Protein AF-A0A955XFI7-F1 (afdb_monomer_lite)

Foldseek 3Di:
DVVCVPPPVVCVVPPDDPLLVLLLVLLLLLLLLLVLLCLLVDCPCVVPDPVVSLVSNLVNLVSVVCNQVSVVVSCVVPVDLVSNLSSNVNNVVVVVVVVVVVVVVVVVVVVDDPVVVVVVVVVCCVPPVVPSVVSNVVSSVQSNDSPHGSVVPPRNVSSVVVCVVVVNDDD

Sequence (171 aa):
LDFYERKWLPRIERAAPAVVCLAGTAALEHLTAALGESALTEDFLDDAHPTFRALLRWHAAEEIEHKSVAYDVFQRVSGSYGIRVLGMALGLAGLMFFWTVASRDLLKQEGLSRAEVRTHARAIRQRRQDHTRKVLVRAVTQYLRPSFHPDDNDNYHLAETYLRQVGRLTA

Radius of gyration: 17.58 Å; chains: 1; bounding box: 41×40×48 Å

Structure (mmCIF, N/CA/C/O backbone):
data_AF-A0A955XFI7-F1
#
_entry.id   AF-A0A955XFI7-F1
#
loop_
_atom_site.group_PDB
_atom_site.id
_atom_site.type_symbol
_atom_site.label_atom_id
_atom_site.label_alt_id
_atom_site.label_comp_id
_atom_site.label_asym_id
_atom_site.label_entity_id
_atom_site.label_seq_id
_atom_site.pdbx_PDB_ins_code
_atom_site.Cartn_x
_atom_site.Cartn_y
_atom_site.Cartn_z
_atom_site.occupancy
_atom_site.B_iso_or_equiv
_atom_site.auth_seq_id
_atom_site.auth_comp_id
_atom_site.auth_asym_id
_atom_site.auth_atom_id
_atom_site.pdbx_PDB_model_num
ATOM 1 N N . LEU A 1 1 ? -7.729 20.872 3.627 1.00 49.56 1 LEU A N 1
ATOM 2 C CA . LEU A 1 1 ? -7.653 20.562 2.182 1.00 49.56 1 LEU A CA 1
ATOM 3 C C . LEU A 1 1 ? -6.825 21.615 1.442 1.00 49.56 1 LEU A C 1
ATOM 5 O O . LEU A 1 1 ? -5.752 21.267 0.970 1.00 49.56 1 LEU A O 1
ATOM 9 N N . ASP A 1 2 ? -7.176 22.899 1.547 1.00 48.66 2 ASP A N 1
ATOM 10 C CA . ASP A 1 2 ? -6.448 24.053 0.969 1.00 48.66 2 ASP A CA 1
ATOM 11 C C . ASP A 1 2 ? -4.916 24.107 1.178 1.00 48.66 2 ASP A C 1
ATOM 13 O O . ASP A 1 2 ? -4.158 24.535 0.308 1.00 48.66 2 ASP A O 1
ATOM 17 N N . PHE A 1 3 ? -4.422 23.674 2.343 1.00 51.66 3 PHE A N 1
ATOM 18 C CA . PHE A 1 3 ? -2.984 23.655 2.644 1.00 51.66 3 PHE A CA 1
ATOM 19 C C . PHE A 1 3 ? -2.220 22.533 1.912 1.00 51.66 3 PHE A C 1
ATOM 21 O O . PHE A 1 3 ? -1.042 22.703 1.591 1.00 51.66 3 PHE A O 1
ATOM 28 N N . TYR A 1 4 ? -2.874 21.399 1.641 1.00 48.94 4 TYR A N 1
ATOM 29 C CA . TYR A 1 4 ? -2.263 20.242 0.977 1.00 48.94 4 TYR A CA 1
ATOM 30 C C . TYR A 1 4 ? -2.203 20.435 -0.539 1.00 48.94 4 TYR A C 1
ATOM 32 O O . TYR A 1 4 ? -1.126 20.302 -1.126 1.00 48.94 4 TYR A O 1
ATOM 40 N N . GLU A 1 5 ? -3.316 20.848 -1.149 1.00 50.19 5 GLU A N 1
ATOM 41 C CA . GLU A 1 5 ? -3.410 21.096 -2.595 1.00 50.19 5 GLU A CA 1
ATOM 42 C C . GLU A 1 5 ? -2.485 22.227 -3.051 1.00 50.19 5 GLU A C 1
ATOM 44 O O . GLU A 1 5 ? -1.771 22.094 -4.040 1.00 50.19 5 GLU A O 1
ATOM 49 N N . ARG A 1 6 ? -2.410 23.331 -2.296 1.00 54.09 6 ARG A N 1
ATOM 50 C CA . ARG A 1 6 ? -1.688 24.531 -2.748 1.00 54.09 6 ARG A CA 1
ATOM 51 C C . ARG A 1 6 ? -0.175 24.496 -2.510 1.00 54.09 6 ARG A C 1
ATOM 53 O O . ARG A 1 6 ? 0.555 25.305 -3.082 1.00 54.09 6 ARG A O 1
ATOM 60 N N . LYS A 1 7 ? 0.323 23.609 -1.637 1.00 55.03 7 LYS A N 1
ATOM 61 C CA . LYS A 1 7 ? 1.738 23.612 -1.207 1.00 55.03 7 LYS A CA 1
ATOM 62 C C . LYS A 1 7 ? 2.504 22.324 -1.503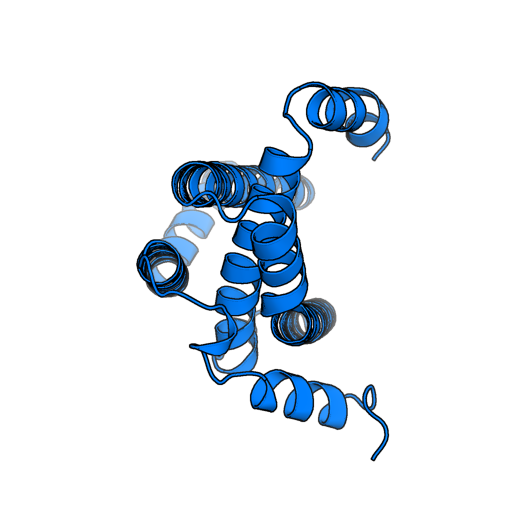 1.00 55.03 7 LYS A C 1
ATOM 64 O O . LYS A 1 7 ? 3.702 22.433 -1.779 1.00 55.03 7 LYS A O 1
ATOM 69 N N . TRP A 1 8 ? 1.856 21.160 -1.438 1.00 52.81 8 TRP A N 1
ATOM 70 C CA . TRP A 1 8 ? 2.529 19.856 -1.485 1.00 52.81 8 TRP A CA 1
ATOM 71 C C . TRP A 1 8 ? 2.376 19.147 -2.833 1.00 52.81 8 TRP A C 1
ATOM 73 O O . TRP A 1 8 ? 3.392 18.756 -3.403 1.00 52.81 8 TRP A O 1
ATOM 83 N N . LEU A 1 9 ? 1.161 19.066 -3.386 1.00 51.81 9 LEU A N 1
ATOM 84 C CA . LEU A 1 9 ? 0.886 18.409 -4.678 1.00 51.81 9 LEU A CA 1
ATOM 85 C C . LEU A 1 9 ? 1.777 18.923 -5.835 1.00 51.81 9 LEU A C 1
ATOM 87 O O . LEU A 1 9 ? 2.517 18.119 -6.403 1.00 51.81 9 LEU A O 1
ATOM 91 N N . PRO A 1 10 ? 1.889 20.246 -6.089 1.00 55.84 10 PRO A N 1
ATOM 92 C CA . PRO A 1 10 ? 2.724 20.768 -7.178 1.00 55.84 10 PRO A CA 1
ATOM 93 C C . PRO A 1 10 ? 4.232 20.572 -6.968 1.00 55.84 10 PRO A C 1
ATOM 95 O O . PRO A 1 10 ? 5.017 20.729 -7.902 1.00 55.84 10 PRO A O 1
ATOM 98 N N . ARG A 1 11 ? 4.667 20.310 -5.726 1.00 58.62 11 ARG A N 1
ATOM 99 C CA . ARG A 1 11 ? 6.076 20.055 -5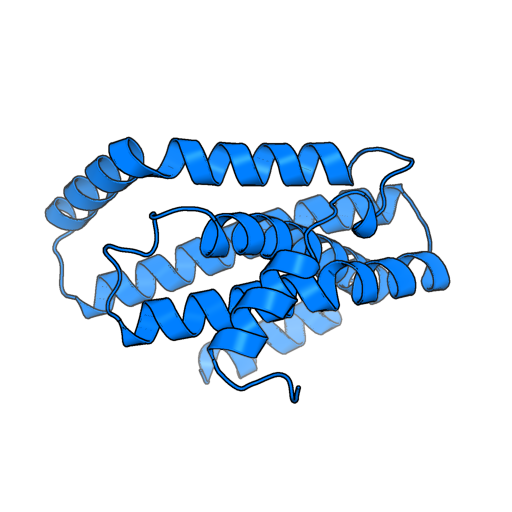.395 1.00 58.62 11 ARG A CA 1
ATOM 100 C C . ARG A 1 11 ? 6.432 18.588 -5.573 1.00 58.62 11 ARG A C 1
ATOM 102 O O . ARG A 1 11 ? 7.527 18.309 -6.036 1.00 58.62 11 ARG A O 1
ATOM 109 N N . ILE A 1 12 ? 5.522 17.678 -5.238 1.00 53.94 12 ILE A N 1
ATOM 110 C CA . ILE A 1 12 ? 5.715 16.236 -5.419 1.00 53.94 12 ILE A CA 1
ATOM 111 C C . ILE A 1 12 ? 5.686 15.890 -6.914 1.00 53.94 12 ILE A C 1
ATOM 113 O O . ILE A 1 12 ? 6.609 15.239 -7.395 1.00 53.94 12 ILE A O 1
ATOM 117 N N . GLU A 1 13 ? 4.718 16.428 -7.666 1.00 52.19 13 GLU A N 1
ATOM 118 C CA . GLU A 1 13 ? 4.596 16.217 -9.120 1.00 52.19 13 GLU A CA 1
ATOM 119 C C . GLU A 1 13 ? 5.788 16.759 -9.925 1.00 52.19 13 GLU A C 1
ATOM 121 O O . GLU A 1 13 ? 6.085 16.256 -11.004 1.00 52.19 13 GLU A O 1
ATOM 126 N N . ARG A 1 14 ? 6.498 17.772 -9.407 1.00 61.06 14 ARG A N 1
ATOM 127 C CA . ARG A 1 14 ? 7.679 18.364 -10.065 1.00 61.06 14 ARG A CA 1
ATOM 128 C C . ARG A 1 14 ? 9.023 17.832 -9.571 1.00 61.06 14 ARG A C 1
ATOM 130 O O . ARG A 1 14 ? 10.038 18.173 -10.171 1.00 61.06 14 ARG A O 1
ATOM 137 N N . ALA A 1 15 ? 9.070 17.068 -8.479 1.00 66.62 15 ALA A N 1
ATOM 138 C CA . ALA A 1 15 ? 10.338 16.706 -7.835 1.00 66.62 15 ALA A CA 1
ATOM 139 C C . ALA A 1 15 ? 10.897 15.346 -8.269 1.00 66.62 15 ALA A C 1
ATOM 141 O O . ALA A 1 15 ? 12.112 15.157 -8.218 1.00 66.62 15 ALA A O 1
ATOM 142 N N . ALA A 1 16 ? 10.044 14.407 -8.683 1.00 74.88 16 ALA A N 1
ATOM 143 C CA . ALA A 1 16 ? 10.460 13.065 -9.074 1.00 74.88 16 ALA A CA 1
ATOM 144 C C . ALA A 1 16 ? 10.103 12.778 -10.543 1.00 74.88 16 ALA A C 1
ATOM 146 O O . ALA A 1 16 ? 9.043 13.198 -11.010 1.00 74.88 16 ALA A O 1
ATOM 147 N N . PRO A 1 17 ? 10.953 12.051 -11.290 1.00 89.62 17 PRO A N 1
ATOM 148 C CA . PRO A 1 17 ? 10.611 11.590 -12.631 1.00 89.62 17 PRO A CA 1
ATOM 149 C C . PRO A 1 17 ? 9.309 10.778 -12.631 1.00 89.62 17 PRO A C 1
ATOM 151 O O . PRO A 1 17 ? 9.096 9.965 -11.732 1.00 89.62 17 PRO A O 1
ATOM 154 N N . ALA A 1 18 ? 8.482 10.922 -13.671 1.00 91.81 18 ALA A N 1
ATOM 155 C CA . ALA A 1 18 ? 7.192 10.228 -13.779 1.00 91.81 18 ALA A CA 1
ATOM 156 C C . ALA A 1 18 ? 7.305 8.703 -13.587 1.00 91.81 18 ALA A C 1
ATOM 158 O O . ALA A 1 18 ? 6.452 8.090 -12.953 1.00 91.81 18 ALA A O 1
ATOM 159 N N . VA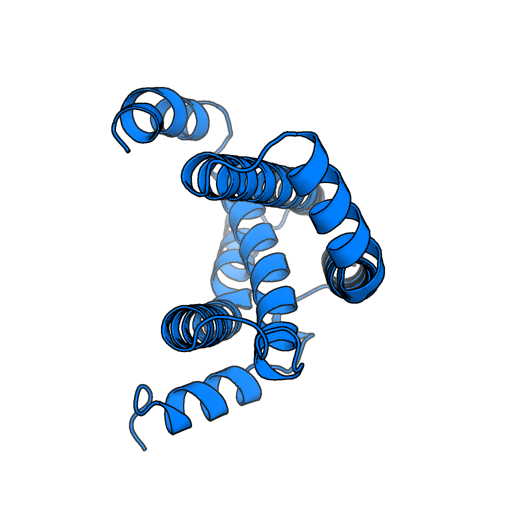L A 1 19 ? 8.401 8.099 -14.059 1.00 94.81 19 VAL A N 1
ATOM 160 C CA . VAL A 1 19 ? 8.688 6.668 -13.871 1.00 94.81 19 VAL A CA 1
ATOM 161 C C . VAL A 1 19 ? 8.887 6.280 -12.399 1.00 94.81 19 VAL A C 1
ATOM 163 O O . VAL A 1 19 ? 8.495 5.190 -11.993 1.00 94.81 19 VAL A O 1
ATOM 166 N N . VAL A 1 20 ? 9.458 7.169 -11.582 1.00 95.12 20 VAL A N 1
ATOM 167 C CA . VAL A 1 20 ? 9.634 6.952 -10.138 1.00 95.12 20 VAL A CA 1
ATOM 168 C C . VAL A 1 20 ? 8.295 7.091 -9.422 1.00 95.12 20 VAL A C 1
ATOM 170 O O . VAL A 1 20 ? 7.995 6.278 -8.552 1.00 95.12 20 VAL A O 1
ATOM 173 N N . CYS A 1 21 ? 7.467 8.064 -9.817 1.00 94.19 21 CYS A N 1
ATOM 174 C CA . CYS A 1 21 ? 6.101 8.192 -9.306 1.00 94.19 21 CYS A CA 1
ATOM 175 C C . CYS A 1 21 ? 5.282 6.935 -9.613 1.00 94.19 21 CYS A C 1
ATOM 177 O O . CYS A 1 21 ? 4.690 6.369 -8.704 1.00 94.19 21 CYS A O 1
ATOM 179 N N . LEU A 1 22 ? 5.332 6.448 -10.855 1.00 96.19 22 LEU A N 1
ATOM 180 C CA . LEU A 1 22 ? 4.653 5.224 -11.276 1.00 96.19 22 LEU A CA 1
ATOM 181 C C . LEU A 1 22 ? 5.127 3.996 -10.481 1.00 96.19 22 LEU A C 1
ATOM 183 O O . LEU A 1 22 ? 4.306 3.206 -10.025 1.00 96.19 22 LEU A O 1
ATOM 187 N N . ALA A 1 23 ? 6.438 3.856 -10.257 1.00 97.50 23 ALA A N 1
ATOM 188 C CA . ALA A 1 23 ? 6.980 2.789 -9.415 1.00 97.50 23 ALA A CA 1
ATOM 189 C C . ALA A 1 23 ? 6.517 2.899 -7.952 1.00 97.50 23 ALA A C 1
ATOM 191 O O . ALA A 1 23 ? 6.282 1.882 -7.300 1.00 97.50 23 ALA A O 1
ATOM 192 N N . GLY A 1 24 ? 6.393 4.126 -7.437 1.00 96.62 24 GLY A N 1
ATOM 193 C CA . GLY A 1 24 ? 5.828 4.408 -6.120 1.00 96.62 24 GLY A CA 1
ATOM 194 C C . GLY A 1 24 ? 4.349 4.038 -6.030 1.00 96.62 24 GLY A C 1
ATOM 195 O O . GLY A 1 24 ? 3.953 3.407 -5.057 1.00 96.62 24 GLY A O 1
ATOM 196 N N . THR A 1 25 ? 3.554 4.357 -7.055 1.00 96.00 25 THR A N 1
ATOM 197 C CA . THR A 1 25 ? 2.145 3.948 -7.160 1.00 96.00 25 THR A CA 1
ATOM 198 C C . THR A 1 25 ? 2.017 2.429 -7.181 1.00 96.00 25 THR A C 1
ATOM 200 O O . THR A 1 25 ? 1.308 1.885 -6.348 1.00 96.00 25 THR A O 1
ATOM 203 N N . ALA A 1 26 ? 2.770 1.730 -8.037 1.00 97.69 26 ALA A N 1
ATOM 204 C CA . ALA A 1 26 ? 2.756 0.265 -8.086 1.00 97.69 26 ALA A CA 1
ATOM 205 C C . ALA A 1 26 ? 3.131 -0.380 -6.739 1.00 97.69 26 ALA A C 1
ATOM 207 O O . ALA A 1 26 ? 2.559 -1.393 -6.341 1.00 97.69 26 ALA A O 1
ATOM 208 N N . ALA A 1 27 ? 4.076 0.219 -6.010 1.00 97.88 27 ALA A N 1
ATOM 209 C CA . ALA A 1 27 ? 4.420 -0.239 -4.672 1.00 97.88 27 ALA A CA 1
ATOM 210 C C . ALA A 1 27 ? 3.324 0.045 -3.637 1.00 97.88 27 ALA A C 1
ATOM 212 O O . ALA A 1 27 ? 3.099 -0.791 -2.765 1.00 97.88 27 ALA A O 1
ATOM 213 N N . LEU A 1 28 ? 2.675 1.211 -3.704 1.00 96.62 28 LEU A N 1
ATOM 214 C CA . LEU A 1 28 ? 1.570 1.563 -2.814 1.00 96.62 28 LEU A CA 1
ATOM 215 C C . LEU A 1 28 ? 0.401 0.602 -3.003 1.00 96.62 28 LEU A C 1
ATOM 217 O O . LEU A 1 28 ? 0.017 0.005 -2.009 1.00 96.62 28 LEU A O 1
ATOM 221 N N . GLU A 1 29 ? -0.041 0.380 -4.243 1.00 96.50 29 GLU A N 1
ATOM 222 C CA . GLU A 1 29 ? -1.096 -0.581 -4.615 1.00 96.50 29 GLU A CA 1
ATOM 223 C C . GLU A 1 29 ? -0.800 -1.984 -4.062 1.00 96.50 29 GLU A C 1
ATOM 225 O O . GLU A 1 29 ? -1.655 -2.638 -3.477 1.00 96.50 29 GLU A O 1
ATOM 230 N N . HIS A 1 30 ? 0.453 -2.452 -4.148 1.00 97.69 30 HIS A N 1
ATOM 231 C CA . HIS A 1 30 ? 0.827 -3.746 -3.565 1.00 97.69 30 HIS A CA 1
ATOM 232 C C . HIS A 1 30 ? 0.739 -3.763 -2.029 1.00 97.69 30 HIS A C 1
ATOM 234 O O . HIS A 1 30 ? 0.286 -4.742 -1.430 1.00 97.69 30 HIS A O 1
ATOM 240 N N . LEU A 1 31 ? 1.189 -2.694 -1.364 1.00 97.31 31 LEU A N 1
ATOM 241 C CA . LEU A 1 31 ? 1.124 -2.583 0.096 1.00 97.31 31 LEU A CA 1
ATOM 242 C C . LEU A 1 31 ? -0.327 -2.479 0.587 1.00 97.31 31 LEU A C 1
ATOM 244 O O . LEU A 1 31 ? -0.678 -3.118 1.580 1.00 97.31 31 LEU A O 1
ATOM 248 N N . THR A 1 32 ? -1.157 -1.684 -0.086 1.00 95.56 32 THR A N 1
ATOM 249 C CA . THR A 1 32 ? -2.571 -1.481 0.247 1.00 95.56 32 THR A CA 1
ATOM 250 C C . THR A 1 32 ? -3.401 -2.710 -0.083 1.00 95.56 32 THR A C 1
ATOM 252 O O . THR A 1 32 ? -4.200 -3.097 0.762 1.00 95.56 32 THR A O 1
ATOM 255 N N . ALA A 1 33 ? -3.143 -3.415 -1.188 1.00 96.88 33 ALA A N 1
ATOM 256 C CA . ALA A 1 33 ? -3.780 -4.698 -1.488 1.00 96.88 33 ALA A CA 1
ATOM 257 C C . ALA A 1 33 ? -3.456 -5.767 -0.431 1.00 96.88 33 ALA A C 1
ATOM 259 O O . ALA A 1 33 ? -4.346 -6.490 0.013 1.00 96.88 33 ALA A O 1
ATOM 260 N N . ALA A 1 34 ? -2.206 -5.842 0.047 1.00 96.25 34 ALA A N 1
ATOM 261 C CA . ALA A 1 34 ? -1.834 -6.767 1.123 1.00 96.25 34 ALA A CA 1
ATOM 262 C C . ALA A 1 34 ? -2.529 -6.432 2.458 1.00 96.25 34 ALA A C 1
ATOM 264 O O . ALA A 1 34 ? -2.928 -7.327 3.207 1.00 96.25 34 ALA A O 1
ATOM 265 N N . LEU A 1 35 ? -2.693 -5.141 2.768 1.00 94.50 35 LEU A N 1
ATOM 266 C CA . LEU A 1 35 ? -3.505 -4.700 3.906 1.00 94.50 35 LEU A CA 1
ATOM 267 C C . LEU A 1 35 ? -4.997 -4.976 3.680 1.00 94.50 35 LEU A C 1
ATOM 269 O O . LEU A 1 35 ? -5.696 -5.321 4.633 1.00 94.50 35 LEU A O 1
ATOM 273 N N . GLY A 1 36 ? -5.465 -4.845 2.441 1.00 94.56 36 GLY A N 1
ATOM 274 C CA . GLY A 1 36 ? -6.838 -5.084 2.025 1.00 94.56 36 GLY A CA 1
ATOM 275 C C . GLY A 1 36 ? -7.245 -6.544 2.180 1.00 94.56 36 GLY A C 1
ATOM 276 O O . GLY A 1 36 ? -8.292 -6.821 2.756 1.00 94.56 36 GLY A O 1
ATOM 277 N N . GLU A 1 37 ? -6.375 -7.479 1.791 1.00 95.12 37 GLU A N 1
ATOM 278 C CA . GLU A 1 37 ? -6.575 -8.915 2.027 1.00 95.12 37 GLU A CA 1
ATOM 279 C C . GLU A 1 37 ? -6.821 -9.166 3.514 1.00 95.12 37 GLU A C 1
ATOM 281 O O . GLU A 1 37 ? -7.855 -9.708 3.897 1.00 95.12 37 GLU A O 1
ATOM 286 N N . SER A 1 38 ? -5.938 -8.640 4.367 1.00 92.19 38 SER A N 1
ATOM 287 C CA . SER A 1 38 ? -6.115 -8.752 5.810 1.00 92.19 38 SER A CA 1
ATOM 288 C C . SER A 1 38 ? -7.401 -8.079 6.302 1.00 92.19 38 SER A C 1
ATOM 290 O O . SER A 1 38 ? -7.984 -8.558 7.266 1.00 92.19 38 SER A O 1
ATOM 292 N N . ALA A 1 39 ? -7.833 -6.962 5.711 1.00 92.44 39 ALA A N 1
ATOM 293 C CA . ALA A 1 39 ? -9.052 -6.251 6.106 1.00 92.44 39 ALA A CA 1
ATOM 294 C C . ALA A 1 39 ? -10.340 -7.027 5.776 1.00 92.44 39 ALA A C 1
ATOM 296 O O . ALA A 1 39 ? -11.374 -6.804 6.417 1.00 92.44 39 ALA A O 1
ATOM 297 N N . LEU A 1 40 ? -10.278 -7.915 4.779 1.00 93.31 40 LEU A N 1
ATOM 298 C CA . LEU A 1 40 ? -11.381 -8.780 4.369 1.00 93.31 40 LEU A CA 1
ATOM 299 C C . LEU A 1 40 ? -11.380 -10.131 5.096 1.00 93.31 40 LEU A C 1
ATOM 301 O O . LEU A 1 40 ? -12.455 -10.698 5.277 1.00 93.31 40 LEU A O 1
ATOM 305 N N . THR A 1 41 ? -10.218 -10.638 5.520 1.00 90.19 41 THR A N 1
ATOM 306 C CA . THR A 1 41 ? -10.103 -11.968 6.150 1.00 90.19 41 THR A CA 1
ATOM 307 C C . THR A 1 41 ? -10.012 -11.949 7.671 1.00 90.19 41 THR A C 1
ATOM 309 O O . THR A 1 41 ? -10.279 -12.972 8.292 1.00 90.19 41 THR A O 1
ATOM 312 N N . GLU A 1 42 ? -9.615 -10.830 8.280 1.00 83.56 42 GLU A N 1
ATOM 313 C CA . GLU A 1 42 ? -9.357 -10.743 9.721 1.00 83.56 42 GLU A CA 1
ATOM 314 C C . GLU A 1 42 ? -10.352 -9.820 10.440 1.00 83.56 42 GLU A C 1
ATOM 316 O O . GLU A 1 42 ? -10.798 -8.791 9.921 1.00 83.56 42 GLU A O 1
ATOM 321 N N . ASP A 1 43 ? -10.582 -10.104 11.720 1.00 79.25 43 ASP A N 1
ATOM 322 C CA . ASP A 1 43 ? -11.562 -9.397 12.555 1.00 79.25 43 ASP A CA 1
ATOM 323 C C . ASP A 1 43 ? -11.046 -8.053 13.106 1.00 79.25 43 ASP A C 1
ATOM 325 O O . ASP A 1 43 ? -11.664 -7.415 13.961 1.00 79.25 43 ASP A O 1
ATOM 329 N N . PHE A 1 44 ? -9.890 -7.553 12.649 1.00 77.44 44 PHE A N 1
ATOM 330 C CA . PHE A 1 44 ? -9.333 -6.325 13.229 1.00 77.44 44 PHE A CA 1
ATOM 331 C C . PHE A 1 44 ? -10.201 -5.093 12.941 1.00 77.44 44 PHE A C 1
ATOM 333 O O . PHE A 1 44 ? -10.149 -4.120 13.694 1.00 77.44 44 PHE A O 1
ATOM 340 N N . LEU A 1 45 ? -11.033 -5.104 11.901 1.00 83.56 45 LEU A N 1
ATOM 341 C CA . LEU A 1 45 ? -11.988 -4.020 11.672 1.00 83.56 45 LEU A CA 1
ATOM 342 C C . LEU A 1 45 ? -13.248 -4.123 12.545 1.00 83.56 45 LEU A C 1
ATOM 344 O O . LEU A 1 45 ? -14.077 -3.213 12.503 1.00 83.56 45 LEU A O 1
ATOM 348 N N . ASP A 1 46 ? -13.390 -5.158 13.377 1.00 82.62 46 ASP A N 1
ATOM 349 C CA . ASP A 1 46 ? -14.636 -5.395 14.107 1.00 82.62 46 ASP A CA 1
ATOM 350 C C . ASP A 1 46 ? -14.883 -4.487 15.310 1.00 82.62 46 ASP A C 1
ATOM 352 O O . ASP A 1 46 ? -16.029 -4.308 15.723 1.00 82.62 46 ASP A O 1
ATOM 356 N N . ASP A 1 47 ? -13.841 -3.811 15.784 1.00 83.69 47 ASP A N 1
ATOM 357 C CA . ASP A 1 47 ? -13.968 -2.744 16.781 1.00 83.69 47 ASP A CA 1
ATOM 358 C C . ASP A 1 47 ? -14.234 -1.371 16.128 1.00 83.69 47 ASP A C 1
ATOM 360 O O . ASP A 1 47 ? -14.497 -0.390 16.823 1.00 83.69 47 ASP A O 1
ATOM 364 N N . ALA A 1 48 ? -14.148 -1.259 14.795 1.00 85.81 48 ALA A N 1
ATOM 365 C CA . ALA A 1 48 ? -14.367 0.007 14.102 1.00 85.81 48 ALA A CA 1
ATOM 366 C C . ALA A 1 48 ? -15.862 0.329 13.974 1.00 85.81 48 ALA A C 1
ATOM 368 O O . ALA A 1 48 ? -16.692 -0.569 13.792 1.00 85.81 48 ALA A O 1
ATOM 369 N N . HIS A 1 49 ? -16.199 1.624 13.984 1.00 89.75 49 HIS A N 1
ATOM 370 C CA . HIS A 1 49 ? -17.562 2.095 13.730 1.00 89.75 49 HIS A CA 1
ATOM 371 C C . HIS A 1 49 ? -18.112 1.495 12.416 1.00 89.75 49 HIS A C 1
ATOM 373 O O . HIS A 1 49 ? -17.381 1.502 11.419 1.00 89.75 49 HIS A O 1
ATOM 379 N N . PRO A 1 50 ? -19.373 1.016 12.360 1.00 91.69 50 PRO A N 1
ATOM 380 C CA . PRO A 1 50 ? -19.898 0.268 11.211 1.00 91.69 50 PRO A CA 1
ATOM 381 C C . PRO A 1 50 ? -19.711 0.966 9.857 1.00 91.69 50 PRO A C 1
ATOM 383 O O . PRO A 1 50 ? -19.270 0.342 8.897 1.00 91.69 50 PRO A O 1
ATOM 386 N N . THR A 1 51 ? -19.958 2.278 9.790 1.00 91.75 51 THR A N 1
ATOM 387 C CA . THR A 1 51 ? -19.748 3.077 8.569 1.00 91.75 51 THR A CA 1
ATOM 388 C C . THR A 1 51 ? -18.292 3.071 8.105 1.00 91.75 51 THR A C 1
ATOM 390 O O . THR A 1 51 ? -18.017 2.909 6.921 1.00 91.75 51 THR A O 1
ATOM 393 N N . PHE A 1 52 ? -17.346 3.225 9.035 1.00 89.75 52 PHE A N 1
ATOM 394 C CA . PHE A 1 52 ? -15.922 3.261 8.711 1.00 89.75 52 PHE A CA 1
ATOM 395 C C . PHE A 1 52 ? -15.406 1.873 8.325 1.00 89.75 52 PHE A C 1
ATOM 397 O O . PHE A 1 52 ? -14.635 1.735 7.383 1.00 89.75 52 PHE A O 1
ATOM 404 N N . ARG A 1 53 ? -15.901 0.830 9.000 1.00 92.50 53 ARG A N 1
ATOM 405 C CA . ARG A 1 53 ? -15.643 -0.567 8.642 1.00 92.50 53 ARG A CA 1
ATOM 406 C C . ARG A 1 53 ? -16.101 -0.881 7.220 1.00 92.50 53 ARG A C 1
ATOM 408 O O . ARG A 1 53 ? -15.341 -1.479 6.468 1.00 92.50 53 ARG A O 1
ATOM 415 N N . ALA A 1 54 ? -17.316 -0.473 6.853 1.00 92.12 54 ALA A N 1
ATOM 416 C CA . ALA A 1 54 ? -17.845 -0.679 5.508 1.00 92.12 54 ALA A CA 1
ATOM 417 C C . ALA A 1 54 ? -17.007 0.055 4.451 1.00 92.12 54 ALA A C 1
ATOM 419 O O . ALA A 1 54 ? -16.640 -0.548 3.448 1.00 92.12 54 ALA A O 1
ATOM 420 N N . LEU A 1 55 ? -16.638 1.316 4.710 1.00 92.88 55 LEU A N 1
ATOM 421 C CA . LEU A 1 55 ? -15.764 2.092 3.825 1.00 92.88 55 LEU A CA 1
ATOM 422 C C . LEU A 1 55 ? -14.407 1.405 3.619 1.00 92.88 55 LEU A C 1
ATOM 424 O O . LEU A 1 55 ? -13.964 1.259 2.485 1.00 92.88 55 LEU A O 1
ATOM 428 N N . LEU A 1 56 ? -13.761 0.967 4.704 1.00 93.06 56 LEU A N 1
ATOM 429 C CA . LEU A 1 56 ? -12.452 0.318 4.632 1.00 93.06 56 LEU A CA 1
ATOM 430 C C . LEU A 1 56 ? -12.499 -1.035 3.923 1.00 93.06 56 LEU A C 1
ATOM 432 O O . LEU A 1 56 ? -11.577 -1.338 3.177 1.00 93.06 56 LEU A O 1
ATOM 436 N N . ARG A 1 57 ? -13.549 -1.840 4.132 1.00 94.44 57 ARG A N 1
ATOM 437 C CA . ARG A 1 57 ? -13.703 -3.124 3.431 1.00 94.44 57 ARG A CA 1
ATOM 438 C C . ARG A 1 57 ? -13.987 -2.934 1.939 1.00 94.44 57 ARG A C 1
ATOM 440 O O . ARG A 1 57 ? -13.428 -3.662 1.130 1.00 94.44 57 ARG A O 1
ATOM 447 N N . TRP A 1 58 ? -14.789 -1.934 1.567 1.00 94.62 58 TRP A N 1
ATOM 448 C CA . TRP A 1 58 ? -14.985 -1.575 0.159 1.00 94.62 58 TRP A CA 1
ATOM 449 C C . TRP A 1 58 ? -13.686 -1.122 -0.501 1.00 94.62 58 TRP A C 1
ATOM 451 O O . TRP A 1 58 ? -13.308 -1.680 -1.524 1.00 94.62 58 TRP A O 1
ATOM 461 N N . HIS A 1 59 ? -12.961 -0.199 0.128 1.00 94.12 59 HIS A N 1
ATOM 462 C CA . HIS A 1 59 ? -11.681 0.264 -0.393 1.00 94.12 59 HIS A CA 1
ATOM 463 C C . HIS A 1 59 ? -10.656 -0.879 -0.490 1.00 94.12 59 HIS A C 1
ATOM 465 O O . HIS A 1 59 ? -9.986 -1.026 -1.501 1.00 94.12 59 HIS A O 1
ATOM 471 N N . ALA A 1 60 ? -10.591 -1.756 0.517 1.00 94.81 60 ALA A N 1
ATOM 472 C CA . ALA A 1 60 ? -9.746 -2.948 0.490 1.00 94.81 60 ALA A CA 1
ATOM 473 C C . ALA A 1 60 ? -10.023 -3.861 -0.715 1.00 94.81 60 ALA A C 1
ATOM 475 O O . ALA A 1 60 ? -9.083 -4.420 -1.276 1.00 94.81 60 ALA A O 1
ATOM 476 N N . ALA A 1 61 ? -11.291 -4.017 -1.103 1.00 95.81 61 ALA A N 1
ATOM 477 C CA . ALA A 1 61 ? -11.653 -4.794 -2.280 1.00 95.81 61 ALA A CA 1
ATOM 478 C C . ALA A 1 61 ? -11.172 -4.123 -3.580 1.00 95.81 61 ALA A C 1
ATOM 480 O O . ALA A 1 61 ? -10.580 -4.809 -4.408 1.00 95.81 61 ALA A O 1
ATOM 481 N N . GLU A 1 62 ? -11.338 -2.803 -3.727 1.00 94.06 62 GLU A N 1
ATOM 482 C CA . GLU A 1 62 ? -10.860 -2.062 -4.911 1.00 94.06 62 GLU A CA 1
ATOM 483 C C . GLU A 1 62 ? -9.337 -2.164 -5.089 1.00 94.06 62 GLU A C 1
ATOM 485 O O . GLU A 1 62 ? -8.847 -2.401 -6.192 1.00 94.06 62 GLU A O 1
ATOM 490 N N . GLU A 1 63 ? -8.575 -2.041 -3.999 1.00 94.31 63 GLU A N 1
ATOM 491 C CA . GLU A 1 63 ? -7.109 -2.150 -4.035 1.00 94.31 63 GLU A CA 1
ATOM 492 C C . GLU A 1 63 ? -6.657 -3.562 -4.461 1.00 94.31 63 GLU A C 1
ATOM 494 O O . GLU A 1 63 ? -5.664 -3.723 -5.168 1.00 94.31 63 GLU A O 1
ATOM 499 N N . ILE A 1 64 ? -7.401 -4.611 -4.084 1.00 96.44 64 ILE A N 1
ATOM 500 C CA . ILE A 1 64 ? -7.143 -5.980 -4.560 1.00 96.44 64 ILE A CA 1
ATOM 501 C C . ILE A 1 64 ? -7.480 -6.122 -6.051 1.00 96.44 64 ILE A C 1
ATOM 503 O O . ILE A 1 64 ? -6.708 -6.750 -6.777 1.00 96.44 64 ILE A O 1
ATOM 507 N N . GLU A 1 65 ? -8.595 -5.551 -6.520 1.00 94.75 65 GLU A N 1
ATOM 508 C CA . GLU A 1 65 ? -8.988 -5.586 -7.938 1.00 94.75 65 GLU A CA 1
ATOM 509 C C . GLU A 1 65 ? -7.941 -4.919 -8.842 1.00 94.75 65 GLU A C 1
ATOM 511 O O . GLU A 1 65 ? -7.665 -5.410 -9.939 1.00 94.75 65 GLU A O 1
ATOM 516 N N . HIS A 1 66 ? -7.309 -3.838 -8.378 1.00 92.38 66 HIS A N 1
ATOM 517 C CA . HIS A 1 66 ? -6.359 -3.055 -9.172 1.00 92.38 66 HIS A CA 1
ATOM 518 C C . HIS A 1 66 ? -4.876 -3.378 -8.934 1.00 92.38 66 HIS A C 1
ATOM 520 O O . HIS A 1 66 ? -4.029 -2.855 -9.664 1.00 92.38 66 HIS A O 1
ATOM 526 N N . LYS A 1 67 ? -4.537 -4.279 -8.000 1.00 94.81 67 LYS A N 1
ATOM 527 C CA . LYS A 1 67 ? -3.155 -4.517 -7.522 1.00 94.81 67 LYS A CA 1
ATOM 528 C C . LYS A 1 67 ? -2.085 -4.722 -8.610 1.00 94.81 67 LYS A C 1
ATOM 530 O O . LYS A 1 67 ? -0.912 -4.431 -8.375 1.00 94.81 67 LYS A O 1
ATOM 535 N N . SER A 1 68 ? -2.444 -5.263 -9.779 1.00 97.38 68 SER A N 1
ATOM 536 C CA . SER A 1 68 ? -1.515 -5.523 -10.890 1.00 97.38 68 SER A CA 1
ATOM 537 C C . SER A 1 68 ? -1.462 -4.401 -11.924 1.00 97.38 68 SER A C 1
ATOM 539 O O . SER A 1 68 ? -0.451 -4.253 -12.606 1.00 97.38 68 SER A O 1
ATOM 541 N N . VAL A 1 69 ? -2.476 -3.535 -11.995 1.00 97.62 69 VAL A N 1
ATOM 542 C CA . VAL A 1 69 ? -2.622 -2.533 -13.061 1.00 97.62 69 VAL A CA 1
ATOM 543 C C . VAL A 1 69 ? -1.433 -1.572 -13.095 1.00 97.62 69 VAL A C 1
ATOM 545 O O . VAL A 1 69 ? -0.776 -1.419 -14.127 1.00 97.62 69 VAL A O 1
ATOM 548 N N . ALA A 1 70 ? -1.109 -0.936 -11.966 1.00 97.25 70 ALA A N 1
ATOM 549 C CA . ALA A 1 70 ? 0.010 0.005 -11.894 1.00 97.25 70 ALA A CA 1
ATOM 550 C C . ALA A 1 70 ? 1.367 -0.687 -12.118 1.00 97.25 70 ALA A C 1
ATOM 552 O O . ALA A 1 70 ? 2.270 -0.114 -12.737 1.00 97.25 70 ALA A O 1
ATOM 553 N N . TYR A 1 71 ? 1.500 -1.928 -11.645 1.00 98.19 71 TYR A N 1
ATOM 554 C CA . TYR A 1 71 ? 2.698 -2.739 -11.828 1.00 98.19 71 TYR A CA 1
ATOM 555 C C . TYR A 1 71 ? 2.938 -3.073 -13.304 1.00 98.19 71 TYR A C 1
ATOM 557 O O . TYR A 1 71 ? 4.038 -2.857 -13.812 1.00 98.19 71 TYR A O 1
ATOM 565 N N . ASP A 1 72 ? 1.910 -3.510 -14.024 1.00 98.44 72 ASP A N 1
ATOM 566 C CA . ASP A 1 72 ? 1.999 -3.851 -15.444 1.00 98.44 72 ASP A CA 1
ATOM 567 C C . ASP A 1 72 ? 2.357 -2.642 -16.300 1.00 98.44 72 ASP A C 1
ATOM 569 O O . ASP A 1 72 ? 3.199 -2.724 -17.202 1.00 98.44 72 ASP A O 1
ATOM 573 N N . VAL A 1 73 ? 1.761 -1.487 -15.994 1.00 98.12 73 VAL A N 1
ATOM 574 C CA . VAL A 1 73 ? 2.112 -0.226 -16.653 1.00 98.12 73 VAL A CA 1
ATOM 575 C C . VAL A 1 73 ? 3.578 0.124 -16.375 1.00 98.12 73 VAL A C 1
ATOM 577 O O . VAL A 1 73 ? 4.308 0.463 -17.307 1.00 98.12 73 VAL A O 1
ATOM 580 N N . PHE A 1 74 ? 4.057 -0.025 -15.134 1.00 98.12 74 PHE A N 1
ATOM 581 C CA . PHE A 1 74 ? 5.469 0.183 -14.794 1.00 98.12 74 PHE A CA 1
ATOM 582 C C . PHE A 1 74 ? 6.412 -0.751 -15.568 1.00 98.12 74 PHE A C 1
ATOM 584 O O . PHE A 1 74 ? 7.431 -0.298 -16.104 1.00 98.12 74 PHE A O 1
ATOM 591 N N . GLN A 1 75 ? 6.070 -2.037 -15.668 1.00 97.94 75 GLN A N 1
ATOM 592 C CA . GLN A 1 75 ? 6.876 -3.025 -16.384 1.00 97.94 75 GLN A CA 1
ATOM 593 C C . GLN A 1 75 ? 6.977 -2.703 -17.881 1.00 97.94 75 GLN A C 1
ATOM 595 O O . GLN A 1 75 ? 8.046 -2.868 -18.464 1.00 97.94 75 GLN A O 1
ATOM 600 N N . ARG A 1 76 ? 5.904 -2.180 -18.489 1.00 97.81 76 ARG A N 1
ATOM 601 C CA . ARG A 1 76 ? 5.890 -1.748 -19.899 1.00 97.81 76 ARG A CA 1
ATOM 602 C C . ARG A 1 76 ? 6.656 -0.447 -20.145 1.00 97.81 76 ARG A C 1
ATOM 604 O O . ARG A 1 76 ? 7.283 -0.306 -21.189 1.00 97.81 76 ARG A O 1
ATOM 611 N N . VAL A 1 77 ? 6.591 0.507 -19.215 1.00 97.19 77 VAL A N 1
ATOM 612 C CA . VAL A 1 77 ? 7.227 1.830 -19.364 1.00 97.19 77 VAL A CA 1
ATOM 613 C C . VAL A 1 77 ? 8.725 1.789 -19.056 1.00 97.19 77 VAL A C 1
ATOM 615 O O . VAL A 1 77 ? 9.503 2.492 -19.697 1.00 97.19 77 VAL A O 1
ATOM 618 N N . SER A 1 78 ? 9.145 0.999 -18.064 1.00 96.50 78 SER A N 1
ATOM 619 C CA . SER A 1 78 ? 10.547 0.937 -17.639 1.00 96.50 78 SER A CA 1
ATOM 620 C C . SER A 1 78 ? 11.043 -0.471 -17.354 1.00 96.50 78 SER A C 1
ATOM 622 O O . SER A 1 78 ? 12.135 -0.811 -17.802 1.00 96.50 78 SER A O 1
ATOM 624 N N . GLY A 1 79 ? 10.316 -1.252 -16.549 1.00 95.31 79 GLY A N 1
ATOM 625 C CA . GLY A 1 79 ? 10.757 -2.586 -16.120 1.00 95.31 79 GLY A CA 1
ATOM 626 C C . GLY A 1 79 ? 12.044 -2.614 -15.281 1.00 95.31 79 GLY A C 1
ATOM 627 O O . GLY A 1 79 ? 12.572 -3.685 -14.983 1.00 95.31 79 GLY A O 1
ATOM 628 N N . SER A 1 80 ? 12.585 -1.454 -14.889 1.00 97.94 80 SER A N 1
ATOM 629 C CA . SER A 1 80 ? 13.846 -1.375 -14.152 1.00 97.94 80 SER A CA 1
ATOM 630 C C . SER A 1 80 ? 13.676 -1.849 -12.712 1.00 97.94 80 SER A C 1
ATOM 632 O O . SER A 1 80 ? 13.035 -1.188 -11.893 1.00 97.94 80 SER A O 1
ATOM 634 N N . TYR A 1 81 ? 14.336 -2.955 -12.366 1.00 98.12 81 TYR A N 1
ATOM 635 C CA . TYR A 1 81 ? 14.334 -3.484 -11.002 1.00 98.12 81 TYR A CA 1
ATOM 636 C C . TYR A 1 81 ? 14.826 -2.454 -9.969 1.00 98.12 81 TYR A C 1
ATOM 638 O O . TYR A 1 81 ? 14.233 -2.318 -8.903 1.00 98.12 81 TYR A O 1
ATOM 646 N N . GLY A 1 82 ? 15.859 -1.667 -10.291 1.00 98.12 82 GLY A N 1
ATOM 647 C CA . GLY A 1 82 ? 16.368 -0.630 -9.386 1.00 98.12 82 GLY A CA 1
ATOM 648 C C . GLY A 1 82 ? 15.335 0.464 -9.094 1.00 98.12 82 GLY A C 1
ATOM 649 O O . GLY A 1 82 ? 15.145 0.842 -7.938 1.00 98.12 82 GLY A O 1
ATOM 650 N N . ILE A 1 83 ? 14.612 0.923 -10.123 1.00 97.69 83 ILE A N 1
ATOM 651 C CA . ILE A 1 83 ? 13.532 1.907 -9.954 1.00 97.69 83 ILE A CA 1
ATOM 652 C C . ILE A 1 83 ? 12.360 1.289 -9.185 1.00 97.69 83 ILE A C 1
ATOM 654 O O . ILE A 1 83 ? 11.776 1.956 -8.338 1.00 97.69 83 ILE A O 1
ATOM 658 N N . ARG A 1 84 ? 12.060 0.006 -9.405 1.00 98.06 84 ARG A N 1
ATOM 659 C CA . ARG A 1 84 ? 11.031 -0.731 -8.660 1.00 98.06 84 ARG A CA 1
ATOM 660 C C . ARG A 1 84 ? 11.332 -0.788 -7.160 1.00 98.06 84 ARG A C 1
ATOM 662 O O . ARG A 1 84 ? 10.451 -0.526 -6.345 1.00 98.06 84 ARG A O 1
ATOM 669 N N . VAL A 1 85 ? 12.581 -1.083 -6.791 1.00 98.38 85 VAL A N 1
ATOM 670 C CA . VAL A 1 85 ? 13.038 -1.094 -5.389 1.00 98.38 85 VAL A CA 1
ATOM 671 C C . VAL A 1 85 ? 12.974 0.307 -4.776 1.00 98.38 85 VAL A C 1
ATOM 673 O O . VAL A 1 85 ? 12.498 0.458 -3.650 1.00 98.38 85 VAL A O 1
ATOM 676 N N . LEU A 1 86 ? 13.392 1.340 -5.515 1.00 97.44 86 LEU A N 1
ATOM 677 C CA . LEU A 1 86 ? 13.246 2.731 -5.076 1.00 97.44 86 LEU A CA 1
ATOM 678 C C . LEU A 1 86 ? 11.770 3.099 -4.867 1.00 97.44 86 LEU A C 1
ATOM 680 O O . LEU A 1 86 ? 11.429 3.694 -3.848 1.00 97.44 86 LEU A O 1
ATOM 684 N N . GLY A 1 87 ? 10.897 2.702 -5.795 1.00 97.25 87 GLY A N 1
ATOM 685 C CA . GLY A 1 87 ? 9.450 2.870 -5.698 1.00 97.25 87 GLY A CA 1
ATOM 686 C C . GLY A 1 87 ? 8.886 2.242 -4.427 1.00 97.25 87 GLY A C 1
ATOM 687 O O . GLY A 1 87 ? 8.141 2.901 -3.714 1.00 97.25 87 GLY A O 1
ATOM 688 N N . MET A 1 88 ? 9.326 1.032 -4.068 1.00 98.25 88 MET A N 1
ATOM 689 C CA . MET A 1 88 ? 8.947 0.389 -2.804 1.00 98.25 88 MET A CA 1
ATOM 690 C C . MET A 1 88 ? 9.402 1.179 -1.573 1.00 98.25 88 MET A C 1
ATOM 692 O O . MET A 1 88 ? 8.612 1.398 -0.654 1.00 98.25 88 MET A O 1
ATOM 696 N N . ALA A 1 89 ? 10.644 1.666 -1.553 1.00 97.62 89 ALA A N 1
ATOM 697 C CA . ALA A 1 89 ? 11.131 2.486 -0.445 1.00 97.62 89 ALA A CA 1
ATOM 698 C C . ALA A 1 89 ? 10.324 3.790 -0.292 1.00 97.62 89 ALA A C 1
ATOM 700 O O . ALA A 1 89 ? 9.937 4.154 0.821 1.00 97.62 89 ALA A O 1
ATOM 701 N N . LEU A 1 90 ? 10.038 4.472 -1.406 1.00 95.19 90 LEU A N 1
ATOM 702 C CA . LEU A 1 90 ? 9.250 5.706 -1.426 1.00 95.19 90 LEU A CA 1
ATOM 703 C C . LEU A 1 90 ? 7.779 5.460 -1.074 1.00 95.19 90 LEU A C 1
ATOM 705 O O . LEU A 1 90 ? 7.216 6.223 -0.293 1.00 95.19 90 LEU A O 1
ATOM 709 N N . GLY A 1 91 ? 7.176 4.391 -1.596 1.00 95.56 91 GLY A N 1
ATOM 710 C CA . GLY A 1 91 ? 5.800 3.993 -1.310 1.00 95.56 91 GLY A CA 1
ATOM 711 C C . GLY A 1 91 ? 5.610 3.667 0.168 1.00 95.56 91 GLY A C 1
ATOM 712 O O . GLY A 1 91 ? 4.727 4.229 0.812 1.00 95.56 91 GLY A O 1
ATOM 713 N N . LEU A 1 92 ? 6.503 2.866 0.756 1.00 96.12 92 LEU A N 1
ATOM 714 C CA . LEU A 1 92 ? 6.466 2.567 2.188 1.00 96.12 92 LEU A CA 1
ATOM 715 C C . LEU A 1 92 ? 6.654 3.832 3.040 1.00 96.12 92 LEU A C 1
ATOM 717 O O . LEU A 1 92 ? 5.919 4.042 4.006 1.00 96.12 92 LEU A O 1
ATOM 721 N N . ALA A 1 93 ? 7.609 4.698 2.686 1.00 94.12 93 ALA A N 1
ATOM 722 C CA . ALA A 1 93 ? 7.816 5.964 3.387 1.00 94.12 93 ALA A CA 1
ATOM 723 C C . ALA A 1 93 ? 6.584 6.880 3.290 1.00 94.12 93 ALA A C 1
ATOM 725 O O . ALA A 1 93 ? 6.173 7.464 4.295 1.00 94.12 93 ALA A O 1
ATOM 726 N N . GLY A 1 94 ? 5.973 6.967 2.105 1.00 92.12 94 GLY A N 1
ATOM 727 C CA . GLY A 1 94 ? 4.744 7.712 1.853 1.00 92.12 94 GLY A CA 1
ATOM 728 C C . GLY A 1 94 ? 3.578 7.184 2.682 1.00 92.12 94 GLY A C 1
ATOM 729 O O . GLY A 1 94 ? 2.950 7.955 3.405 1.00 92.12 94 GLY A O 1
ATOM 730 N N . LEU A 1 95 ? 3.349 5.868 2.666 1.00 93.19 95 LEU A N 1
ATOM 731 C CA . LEU A 1 95 ? 2.311 5.210 3.459 1.00 93.19 95 LEU A CA 1
ATOM 732 C C . LEU A 1 95 ? 2.476 5.517 4.954 1.00 93.19 95 LEU A C 1
ATOM 734 O O . LEU A 1 95 ? 1.533 5.964 5.605 1.00 93.19 95 LEU A O 1
ATOM 738 N N . MET A 1 96 ? 3.689 5.363 5.495 1.00 91.88 96 MET A N 1
ATOM 739 C CA . MET A 1 96 ? 3.975 5.658 6.904 1.00 91.88 96 MET A CA 1
ATOM 740 C C . MET A 1 96 ? 3.801 7.142 7.244 1.00 91.88 96 MET A C 1
ATOM 742 O O . MET A 1 96 ? 3.316 7.478 8.331 1.00 91.88 96 MET A O 1
ATOM 746 N N . PHE A 1 97 ? 4.181 8.038 6.331 1.00 89.62 97 PHE A N 1
ATOM 747 C CA . PHE A 1 97 ? 3.998 9.475 6.494 1.00 89.62 97 PHE A CA 1
ATOM 748 C C . PHE A 1 97 ? 2.512 9.837 6.558 1.00 89.62 97 PHE A C 1
ATOM 750 O O . PHE A 1 97 ? 2.076 10.416 7.557 1.00 89.62 97 PHE A O 1
ATOM 757 N N . PHE A 1 98 ? 1.725 9.446 5.552 1.00 88.56 98 PHE A N 1
ATOM 758 C CA . PHE A 1 98 ? 0.294 9.750 5.498 1.00 88.56 98 PHE A CA 1
ATOM 759 C C . PHE A 1 98 ? -0.468 9.111 6.655 1.00 88.56 98 PHE A C 1
ATOM 761 O O . PHE A 1 98 ? -1.266 9.795 7.295 1.00 88.56 98 PHE A O 1
ATOM 768 N N . TRP A 1 99 ? -0.148 7.864 7.014 1.00 88.62 99 TRP A N 1
ATOM 769 C CA . TRP A 1 99 ? -0.718 7.206 8.190 1.00 88.62 99 TRP A CA 1
ATOM 770 C C . TRP A 1 99 ? -0.484 8.021 9.463 1.00 88.62 99 TRP A C 1
ATOM 772 O O . TRP A 1 99 ? -1.399 8.259 10.255 1.00 88.62 99 TRP A O 1
ATOM 782 N N . THR A 1 100 ? 0.755 8.473 9.670 1.00 86.50 100 THR A N 1
ATOM 783 C CA . THR A 1 100 ? 1.139 9.220 10.870 1.00 86.50 100 THR A CA 1
ATOM 784 C C . THR A 1 100 ? 0.442 10.574 10.929 1.00 86.50 100 THR A C 1
ATOM 786 O O . THR A 1 100 ? 0.011 11.005 11.999 1.00 86.50 100 THR A O 1
ATOM 789 N N . VAL A 1 101 ? 0.343 11.263 9.795 1.00 87.06 101 VAL A N 1
ATOM 790 C CA . VAL A 1 101 ? -0.304 12.571 9.715 1.00 87.06 101 VAL A CA 1
ATOM 791 C C . VAL A 1 101 ? -1.813 12.450 9.927 1.00 87.06 101 VAL A C 1
ATOM 793 O O . VAL A 1 101 ? -2.338 13.124 10.811 1.00 87.06 101 VAL A O 1
ATOM 796 N N . ALA A 1 102 ? -2.480 11.525 9.231 1.00 86.12 102 ALA A N 1
ATOM 797 C CA . ALA A 1 102 ? -3.908 11.263 9.400 1.00 86.12 102 ALA A CA 1
ATOM 798 C C . ALA A 1 102 ? -4.245 10.867 10.845 1.00 86.12 102 ALA A C 1
ATOM 800 O O . ALA A 1 102 ? -5.123 11.466 11.463 1.00 86.12 102 ALA A O 1
ATOM 801 N N . SER A 1 103 ? -3.479 9.942 11.436 1.00 83.81 103 SER A N 1
ATOM 802 C CA . SER A 1 103 ? -3.660 9.538 12.839 1.00 83.81 103 SER A CA 1
ATOM 803 C C . SER A 1 103 ? -3.524 10.720 13.801 1.00 83.81 103 SER A C 1
ATOM 805 O O . SER A 1 103 ? -4.303 10.849 14.740 1.00 83.81 103 SER A O 1
ATOM 807 N N . ARG A 1 104 ? -2.539 11.604 13.589 1.00 83.62 104 ARG A N 1
ATOM 808 C CA . ARG A 1 104 ? -2.347 12.792 14.437 1.00 83.62 104 ARG A CA 1
ATOM 809 C C . ARG A 1 104 ? -3.503 13.771 14.314 1.00 83.62 104 ARG A C 1
ATOM 811 O O . ARG A 1 104 ? -3.894 14.346 15.324 1.00 83.62 104 ARG A O 1
ATOM 818 N N . ASP A 1 105 ? -4.011 13.989 13.109 1.00 84.00 105 ASP A N 1
ATOM 819 C CA . ASP A 1 105 ? -5.093 14.942 12.888 1.00 84.00 105 ASP A CA 1
ATOM 820 C C . ASP A 1 105 ? -6.433 14.421 13.418 1.00 84.00 105 ASP A C 1
ATOM 822 O O . ASP A 1 105 ? -7.177 15.210 13.996 1.00 84.00 105 ASP A O 1
ATOM 826 N N . LEU A 1 106 ? -6.689 13.110 13.347 1.00 84.44 106 LEU A N 1
ATOM 827 C CA . LEU A 1 106 ? -7.827 12.476 14.023 1.00 84.44 106 LEU A CA 1
ATOM 828 C C . LEU A 1 106 ? -7.709 12.594 15.551 1.00 84.44 106 LEU A C 1
ATOM 830 O O . LEU A 1 106 ? -8.626 13.069 16.209 1.00 84.44 106 LEU A O 1
ATOM 834 N N . LEU A 1 107 ? -6.546 12.266 16.127 1.00 83.69 107 LEU A N 1
ATOM 835 C CA . LEU A 1 107 ? -6.334 12.357 17.580 1.00 83.69 107 LEU A CA 1
ATOM 836 C C . LEU A 1 107 ? -6.462 13.786 18.131 1.00 83.69 107 LEU A C 1
ATOM 838 O O . LEU A 1 107 ? -6.849 13.963 19.283 1.00 83.69 107 LEU A O 1
ATOM 842 N N . LYS A 1 108 ? -6.128 14.812 17.338 1.00 82.81 108 LYS A N 1
ATOM 843 C CA . LYS A 1 108 ? -6.328 16.216 17.734 1.00 82.81 108 LYS A CA 1
ATOM 844 C C . LYS A 1 108 ? -7.808 16.596 17.810 1.00 82.81 108 LYS A C 1
ATOM 846 O O . LYS A 1 108 ? -8.148 17.437 18.635 1.00 82.81 108 LYS A O 1
ATOM 851 N N . GLN A 1 109 ? -8.656 16.021 16.956 1.00 86.25 109 GLN A N 1
ATOM 852 C CA . GLN A 1 109 ? -10.094 16.316 16.925 1.00 86.25 109 GLN A CA 1
ATOM 853 C C . GLN A 1 109 ? -10.813 15.762 18.160 1.00 86.25 109 GLN A C 1
ATOM 855 O O . GLN A 1 109 ? -11.736 16.393 18.657 1.00 86.25 109 GLN A O 1
ATOM 860 N N . GLU A 1 110 ? -10.321 14.650 18.707 1.00 82.94 110 GLU A N 1
ATOM 861 C CA . GLU A 1 110 ? -10.841 14.027 19.931 1.00 82.94 110 GLU A CA 1
ATOM 862 C C . GLU A 1 110 ? -10.518 14.817 21.217 1.00 82.94 110 GLU A C 1
ATOM 864 O O . GLU A 1 110 ? -11.006 14.482 22.291 1.00 82.94 110 GLU A O 1
ATOM 869 N N . GLY A 1 111 ? -9.660 15.846 21.154 1.00 82.12 111 GLY A N 1
ATOM 870 C CA . GLY A 1 111 ? -9.300 16.657 22.327 1.00 82.12 111 GLY A CA 1
ATOM 871 C C . GLY A 1 111 ? -8.506 15.912 23.414 1.00 82.12 111 GLY A C 1
ATOM 872 O O . GLY A 1 111 ? -8.346 16.434 24.517 1.00 82.12 111 GLY A O 1
ATOM 873 N N . LEU A 1 112 ? -7.987 14.716 23.114 1.00 80.50 112 LEU A N 1
ATOM 874 C CA . LEU A 1 112 ? -7.276 13.867 24.072 1.00 80.50 112 LEU A CA 1
ATOM 875 C C . LEU A 1 112 ? -5.980 14.517 24.575 1.00 80.50 112 LEU A C 1
ATOM 877 O O . LEU A 1 112 ? -5.180 15.074 23.813 1.00 80.50 112 LEU A O 1
ATOM 881 N N . SER A 1 113 ? -5.701 14.359 25.868 1.00 82.69 113 SER A N 1
ATOM 882 C CA . SER A 1 113 ? -4.424 14.758 26.448 1.00 82.69 113 SER A CA 1
ATOM 883 C C . SER A 1 113 ? -3.274 13.885 25.923 1.00 82.69 113 SER A C 1
ATOM 885 O O . SER A 1 113 ? -3.428 12.723 25.538 1.00 82.69 113 SER A O 1
ATOM 887 N N . ARG A 1 114 ? -2.040 14.406 25.985 1.00 81.31 114 ARG A N 1
ATOM 888 C CA . ARG A 1 114 ? -0.834 13.638 25.609 1.00 81.31 114 ARG A CA 1
ATOM 889 C C . ARG A 1 114 ? -0.661 12.354 26.430 1.00 81.31 114 ARG A C 1
ATOM 891 O O . ARG A 1 114 ? 0.014 11.432 25.976 1.00 81.31 114 ARG A O 1
ATOM 898 N N . ALA A 1 115 ? -1.194 12.304 27.651 1.00 81.94 115 ALA A N 1
ATOM 899 C CA . ALA A 1 115 ? -1.140 11.113 28.490 1.00 81.94 115 ALA A CA 1
ATOM 900 C C . ALA A 1 115 ? -2.080 10.022 27.960 1.00 81.94 115 ALA A C 1
ATOM 902 O O . ALA A 1 115 ? -1.624 8.899 27.758 1.00 81.94 115 ALA A O 1
ATOM 903 N N . GLU A 1 116 ? -3.324 10.375 27.637 1.00 82.12 116 GLU A N 1
ATOM 904 C CA . GLU A 1 116 ? -4.321 9.462 27.063 1.00 82.12 116 GLU A CA 1
ATOM 905 C C . GLU A 1 116 ? -3.865 8.916 25.711 1.00 82.12 116 GLU A C 1
ATOM 907 O O . GLU A 1 116 ? -3.846 7.701 25.515 1.00 82.12 116 GLU A O 1
ATOM 912 N N . VAL A 1 117 ? -3.355 9.778 24.822 1.00 81.88 117 VAL A N 1
ATOM 913 C CA . VAL A 1 117 ? -2.792 9.347 23.530 1.00 81.88 117 VAL A CA 1
ATOM 914 C C . VAL A 1 117 ? -1.680 8.311 23.721 1.00 81.88 117 VAL A C 1
ATOM 916 O O . VAL A 1 117 ? -1.635 7.311 23.006 1.00 81.88 117 VAL A O 1
ATOM 919 N N . ARG A 1 118 ? -0.783 8.502 24.700 1.00 81.56 118 ARG A N 1
ATOM 920 C CA . ARG A 1 118 ? 0.293 7.534 24.985 1.00 81.56 118 ARG A CA 1
ATOM 921 C C . ARG A 1 118 ? -0.249 6.208 25.510 1.00 81.56 118 ARG A C 1
ATOM 923 O O . ARG A 1 118 ? 0.286 5.163 25.142 1.00 81.56 118 ARG A O 1
ATOM 930 N N . THR A 1 119 ? -1.278 6.236 26.349 1.00 82.00 119 THR A N 1
ATOM 931 C CA . THR A 1 119 ? -1.917 5.028 26.884 1.00 82.00 119 THR A CA 1
ATOM 932 C C . THR A 1 119 ? -2.622 4.248 25.775 1.00 82.00 119 THR A C 1
ATOM 934 O O . THR A 1 119 ? -2.344 3.060 25.603 1.00 82.00 119 THR A O 1
ATOM 937 N N . HIS A 1 120 ? -3.433 4.915 24.947 1.00 77.19 120 HIS A N 1
ATOM 938 C CA . HIS A 1 120 ? -4.101 4.290 23.803 1.00 77.19 120 HIS A CA 1
ATOM 939 C C . HIS A 1 120 ? -3.099 3.761 22.771 1.00 77.19 120 HIS A C 1
ATOM 941 O O . HIS A 1 120 ? -3.222 2.621 22.331 1.00 77.19 120 HIS A O 1
ATOM 947 N N . ALA A 1 121 ? -2.045 4.518 22.450 1.00 76.38 121 ALA A N 1
ATOM 948 C CA . ALA A 1 121 ? -1.001 4.064 21.532 1.00 76.38 121 ALA A CA 1
ATOM 949 C C . ALA A 1 121 ? -0.283 2.800 22.037 1.00 76.38 121 ALA A C 1
ATOM 951 O O . ALA A 1 121 ? 0.006 1.901 21.247 1.00 76.38 121 ALA A O 1
ATOM 952 N N . ARG A 1 122 ? -0.015 2.694 23.348 1.00 75.88 122 ARG A N 1
ATOM 953 C CA . ARG A 1 122 ? 0.572 1.483 23.952 1.00 75.88 122 ARG A CA 1
ATOM 954 C C . ARG A 1 122 ? -0.378 0.289 23.872 1.00 75.88 122 ARG A C 1
ATOM 956 O O . ARG A 1 122 ? 0.067 -0.794 23.502 1.00 75.88 122 ARG A O 1
ATOM 963 N N . ALA A 1 123 ? -1.664 0.492 24.157 1.00 71.62 123 ALA A N 1
ATOM 964 C CA . ALA A 1 123 ? -2.678 -0.558 24.072 1.00 71.62 123 ALA A CA 1
ATOM 965 C C . ALA A 1 123 ? -2.876 -1.062 22.629 1.00 71.62 123 ALA A C 1
ATOM 967 O O . ALA A 1 123 ? -2.910 -2.269 22.392 1.00 71.62 123 ALA A O 1
ATOM 968 N N . ILE A 1 124 ? -2.923 -0.151 21.650 1.00 70.75 124 ILE A N 1
ATOM 969 C CA . ILE A 1 124 ? -3.004 -0.482 20.218 1.00 70.75 124 ILE A CA 1
ATOM 970 C C . ILE A 1 124 ? -1.747 -1.237 19.770 1.00 70.75 124 ILE A C 1
ATOM 972 O O . ILE A 1 124 ? -1.844 -2.255 19.081 1.00 70.75 124 ILE A O 1
ATOM 976 N N . ARG A 1 125 ? -0.563 -0.781 20.201 1.00 69.19 125 ARG A N 1
ATOM 977 C CA . ARG A 1 125 ? 0.712 -1.443 19.903 1.00 69.19 125 ARG A CA 1
ATOM 978 C C . ARG A 1 125 ? 0.761 -2.877 20.430 1.00 69.19 125 ARG A C 1
ATOM 980 O O . ARG A 1 125 ? 1.234 -3.745 19.711 1.00 69.19 125 ARG A O 1
ATOM 987 N N . GLN A 1 126 ? 0.251 -3.130 21.634 1.00 67.50 126 GLN A N 1
ATOM 988 C CA . GLN A 1 126 ? 0.229 -4.472 22.227 1.00 67.50 126 GLN A CA 1
ATOM 989 C C . GLN A 1 126 ? -0.811 -5.409 21.601 1.00 67.50 126 GLN A C 1
ATOM 991 O O . GLN A 1 126 ? -0.574 -6.609 21.555 1.00 67.50 126 GLN A O 1
ATOM 996 N N . ARG A 1 127 ? -1.956 -4.895 21.132 1.00 66.25 127 ARG A N 1
ATOM 997 C CA . ARG A 1 127 ? -3.029 -5.749 20.596 1.00 66.25 127 ARG A CA 1
ATOM 998 C C . ARG A 1 127 ? -2.925 -6.027 19.097 1.00 66.25 127 ARG A C 1
ATOM 1000 O O . ARG A 1 127 ? -3.415 -7.059 18.661 1.00 66.25 127 ARG A O 1
ATOM 1007 N N . ARG A 1 128 ? -2.402 -5.087 18.295 1.00 64.38 128 ARG A N 1
ATOM 1008 C CA . ARG A 1 128 ? -2.679 -5.074 16.841 1.00 64.38 128 ARG A CA 1
ATOM 1009 C C . ARG A 1 128 ? -1.486 -4.756 15.934 1.00 64.38 128 ARG A C 1
ATOM 1011 O O . ARG A 1 128 ? -1.492 -5.175 14.780 1.00 64.38 128 ARG A O 1
ATOM 1018 N N . GLN A 1 129 ? -0.441 -4.074 16.421 1.00 62.44 129 GLN A N 1
ATOM 1019 C CA . GLN A 1 129 ? 0.696 -3.695 15.559 1.00 62.44 129 GLN A CA 1
ATOM 1020 C C . GLN A 1 129 ? 1.539 -4.883 15.082 1.00 62.44 129 GLN A C 1
ATOM 1022 O O . GLN A 1 129 ? 2.139 -4.792 14.011 1.00 62.44 129 GLN A O 1
ATOM 1027 N N . ASP A 1 130 ? 1.569 -5.993 15.822 1.00 72.00 130 ASP A N 1
ATOM 1028 C CA . ASP A 1 130 ? 2.322 -7.176 15.400 1.00 72.00 130 ASP A CA 1
ATOM 1029 C C . ASP A 1 130 ? 1.766 -7.783 14.109 1.00 72.00 130 ASP A C 1
ATOM 1031 O O . ASP A 1 130 ? 2.545 -8.251 13.281 1.00 72.00 130 ASP A O 1
ATOM 1035 N N . HIS A 1 131 ? 0.449 -7.728 13.895 1.00 83.88 131 HIS A N 1
ATOM 1036 C CA . HIS A 1 131 ? -0.179 -8.249 12.681 1.00 83.88 131 HIS A CA 1
ATOM 1037 C C . HIS A 1 131 ? 0.089 -7.361 11.466 1.00 83.88 131 HIS A C 1
ATOM 1039 O O . HIS A 1 131 ? 0.709 -7.808 10.505 1.00 83.88 131 HIS A O 1
ATOM 1045 N N . THR A 1 132 ? -0.263 -6.072 11.535 1.00 86.69 132 THR A N 1
ATOM 1046 C CA . THR A 1 132 ? -0.020 -5.116 10.439 1.00 86.69 132 THR A CA 1
ATOM 1047 C C . THR A 1 132 ? 1.456 -5.074 10.045 1.00 86.69 132 THR A C 1
ATOM 1049 O O . THR A 1 132 ? 1.790 -5.053 8.862 1.00 86.69 132 THR A O 1
ATOM 1052 N N . ARG A 1 133 ? 2.370 -5.127 11.026 1.00 89.06 133 ARG A N 1
ATOM 1053 C CA . ARG A 1 133 ? 3.808 -5.194 10.753 1.00 89.06 133 ARG A CA 1
ATOM 1054 C C . ARG A 1 133 ? 4.186 -6.472 10.003 1.00 89.06 133 ARG A C 1
ATOM 1056 O O . ARG A 1 133 ? 4.984 -6.387 9.076 1.00 89.06 133 ARG A O 1
ATOM 1063 N N . LYS A 1 134 ? 3.647 -7.637 10.382 1.00 91.31 134 LYS A N 1
ATOM 1064 C CA . LYS A 1 134 ? 3.892 -8.902 9.666 1.00 91.31 134 LYS A CA 1
ATOM 1065 C C . LYS A 1 134 ? 3.389 -8.833 8.224 1.00 91.31 134 LYS A C 1
ATOM 1067 O O . LYS A 1 134 ? 4.133 -9.227 7.330 1.00 91.31 134 LYS A O 1
ATOM 1072 N N . VAL A 1 135 ? 2.192 -8.285 8.001 1.00 93.19 135 VAL A N 1
ATOM 1073 C CA . VAL A 1 135 ? 1.618 -8.087 6.658 1.00 93.19 135 VAL A CA 1
ATOM 1074 C C . VAL A 1 135 ? 2.525 -7.198 5.809 1.00 93.19 135 VAL A C 1
ATOM 1076 O O . VAL A 1 135 ? 2.946 -7.615 4.735 1.00 93.19 135 VAL A O 1
ATOM 1079 N N . LEU A 1 136 ? 2.918 -6.023 6.314 1.00 95.00 136 LEU A N 1
ATOM 1080 C CA . LEU A 1 136 ? 3.795 -5.102 5.582 1.00 95.00 136 LEU A CA 1
ATOM 1081 C C . LEU A 1 136 ? 5.173 -5.708 5.302 1.00 95.00 136 LEU A C 1
ATOM 1083 O O . LEU A 1 136 ? 5.683 -5.583 4.194 1.00 95.00 136 LEU A O 1
ATOM 1087 N N . VAL A 1 137 ? 5.777 -6.395 6.278 1.00 96.44 137 VAL A N 1
ATOM 1088 C CA . VAL A 1 137 ? 7.068 -7.070 6.073 1.00 96.44 137 VAL A CA 1
ATOM 1089 C C . VAL A 1 137 ? 6.945 -8.143 4.994 1.00 96.44 137 VAL A C 1
ATOM 1091 O O . VAL A 1 137 ? 7.793 -8.183 4.109 1.00 96.44 137 VAL A O 1
ATOM 1094 N N . ARG A 1 138 ? 5.892 -8.970 5.021 1.00 96.62 138 ARG A N 1
ATOM 1095 C CA . ARG A 1 138 ? 5.626 -9.971 3.976 1.00 96.62 138 ARG A CA 1
ATOM 1096 C C . ARG A 1 138 ? 5.426 -9.315 2.609 1.00 96.62 138 ARG A C 1
ATOM 1098 O O . ARG A 1 138 ? 6.019 -9.769 1.637 1.00 96.62 138 ARG A O 1
ATOM 1105 N N . ALA A 1 139 ? 4.633 -8.250 2.531 1.00 97.38 139 ALA A N 1
ATOM 1106 C CA . ALA A 1 139 ? 4.368 -7.548 1.280 1.00 97.38 139 ALA A CA 1
ATOM 1107 C C . ALA A 1 139 ? 5.663 -6.981 0.676 1.00 97.38 139 ALA A C 1
ATOM 1109 O O . ALA A 1 139 ? 5.954 -7.214 -0.498 1.00 97.38 139 ALA A O 1
ATOM 1110 N N . VAL A 1 140 ? 6.489 -6.318 1.493 1.00 98.25 140 VAL A N 1
ATOM 1111 C CA . VAL A 1 140 ? 7.791 -5.786 1.067 1.00 98.25 140 VAL A CA 1
ATOM 1112 C C . VAL A 1 140 ? 8.714 -6.913 0.607 1.00 98.25 140 VAL A C 1
ATOM 1114 O O . VAL A 1 140 ? 9.286 -6.825 -0.477 1.00 98.25 140 VAL A O 1
ATOM 1117 N N . THR A 1 141 ? 8.861 -7.990 1.386 1.00 98.12 141 THR A N 1
ATOM 1118 C CA . THR A 1 141 ? 9.769 -9.086 1.011 1.00 98.12 141 THR A CA 1
ATOM 1119 C C . THR A 1 141 ? 9.325 -9.792 -0.266 1.00 98.12 141 THR A C 1
ATOM 1121 O O . THR A 1 141 ? 10.179 -10.132 -1.081 1.00 98.12 141 THR A O 1
ATOM 1124 N N . GLN A 1 142 ? 8.017 -9.959 -0.488 1.00 97.62 142 GLN A N 1
ATOM 1125 C CA . GLN A 1 142 ? 7.476 -10.496 -1.738 1.00 97.62 142 GLN A CA 1
ATOM 1126 C C . GLN A 1 142 ? 7.811 -9.599 -2.936 1.00 97.62 142 GLN A C 1
ATOM 1128 O O . GLN A 1 142 ? 8.321 -10.112 -3.933 1.00 97.62 142 GLN A O 1
ATOM 1133 N N . TYR A 1 143 ? 7.568 -8.289 -2.825 1.00 98.06 143 TYR A N 1
ATOM 1134 C CA . TYR A 1 143 ? 7.748 -7.312 -3.909 1.00 98.06 143 TYR A CA 1
ATOM 1135 C C . TYR A 1 143 ? 9.210 -7.158 -4.349 1.00 98.06 143 TYR A C 1
ATOM 1137 O O . TYR A 1 143 ? 9.523 -6.905 -5.516 1.00 98.06 143 TYR A O 1
ATOM 1145 N N . LEU A 1 144 ? 10.138 -7.334 -3.406 1.00 98.00 144 LEU A N 1
ATOM 1146 C CA . LEU A 1 144 ? 11.574 -7.279 -3.671 1.00 98.00 144 LEU A CA 1
ATOM 1147 C C . LEU A 1 144 ? 12.110 -8.540 -4.369 1.00 98.00 144 LEU A C 1
ATOM 1149 O O . LEU A 1 144 ? 13.265 -8.552 -4.778 1.00 98.00 144 LEU A O 1
ATOM 1153 N N . ARG A 1 145 ? 11.317 -9.602 -4.563 1.00 98.00 145 ARG A N 1
ATOM 1154 C CA . ARG A 1 145 ? 11.776 -10.771 -5.335 1.00 98.00 145 ARG A CA 1
ATOM 1155 C C . ARG A 1 145 ? 11.921 -10.393 -6.817 1.00 98.00 145 ARG A C 1
ATOM 1157 O O . ARG A 1 145 ? 10.993 -9.807 -7.372 1.00 98.00 145 ARG A O 1
ATOM 1164 N N . PRO A 1 146 ? 13.017 -10.744 -7.516 1.00 96.25 146 PRO A N 1
ATOM 1165 C CA . PRO A 1 146 ? 13.190 -10.390 -8.930 1.00 96.25 146 PRO A CA 1
ATOM 1166 C C . PRO A 1 146 ? 12.035 -10.852 -9.830 1.00 96.25 146 PRO A C 1
ATOM 1168 O O . PRO A 1 146 ? 11.542 -10.065 -10.634 1.00 96.25 146 PRO A O 1
ATOM 1171 N N . SER A 1 147 ? 11.548 -12.075 -9.614 1.00 96.31 147 SER A N 1
ATOM 1172 C CA . SER A 1 147 ? 10.453 -12.703 -10.364 1.00 96.31 147 SER A CA 1
ATOM 1173 C C . SER A 1 147 ? 9.047 -12.340 -9.872 1.00 96.31 147 SER A C 1
ATOM 1175 O O . SER A 1 147 ? 8.097 -13.005 -10.255 1.00 96.31 147 SER A O 1
ATOM 1177 N N . PHE A 1 148 ? 8.914 -11.368 -8.968 1.00 97.69 148 PHE A N 1
ATOM 1178 C CA . PHE A 1 148 ? 7.630 -10.996 -8.379 1.00 97.69 148 PHE A CA 1
ATOM 1179 C C . PHE A 1 148 ? 6.609 -10.529 -9.427 1.00 97.69 148 PHE A C 1
ATOM 1181 O O . PHE A 1 148 ? 6.947 -9.741 -10.317 1.00 97.69 148 PHE A O 1
ATOM 1188 N N . HIS A 1 149 ? 5.355 -10.933 -9.235 1.00 97.88 149 HIS A N 1
ATOM 1189 C CA . HIS A 1 149 ? 4.178 -10.308 -9.828 1.00 97.88 149 HIS A CA 1
ATOM 1190 C C . HIS A 1 149 ? 3.084 -10.117 -8.760 1.00 97.88 149 HIS A C 1
ATOM 1192 O O . HIS A 1 149 ? 2.931 -10.995 -7.910 1.00 97.88 149 HIS A O 1
ATOM 1198 N N . PRO A 1 150 ? 2.288 -9.028 -8.772 1.00 97.12 150 PRO A N 1
ATOM 1199 C CA . PRO A 1 150 ? 1.161 -8.877 -7.841 1.00 97.12 150 PRO A CA 1
ATOM 1200 C C . PRO A 1 150 ? 0.148 -10.034 -7.896 1.00 97.12 150 PRO A C 1
ATOM 1202 O O . PRO A 1 150 ? -0.435 -10.400 -6.874 1.00 97.12 150 PRO A O 1
ATOM 1205 N N . ASP A 1 151 ? 0.001 -10.662 -9.064 1.00 96.81 151 ASP A N 1
ATOM 1206 C CA . ASP A 1 151 ? -0.877 -11.827 -9.260 1.00 96.81 151 ASP A CA 1
ATOM 1207 C C . ASP A 1 151 ? -0.344 -13.116 -8.620 1.00 96.81 151 ASP A C 1
ATOM 1209 O O . ASP A 1 151 ? -1.103 -14.068 -8.476 1.00 96.81 151 ASP A O 1
ATOM 1213 N N . ASP A 1 152 ? 0.912 -13.145 -8.151 1.00 95.31 152 ASP A N 1
ATOM 1214 C CA . ASP A 1 152 ? 1.426 -14.258 -7.336 1.00 95.31 152 ASP A CA 1
ATOM 1215 C C . ASP A 1 152 ? 0.599 -14.449 -6.047 1.00 95.31 152 ASP A C 1
ATOM 1217 O O . ASP A 1 152 ? 0.625 -15.518 -5.433 1.00 95.31 152 ASP A O 1
ATOM 1221 N N . ASN A 1 153 ? -0.091 -13.396 -5.597 1.00 93.06 153 ASN A N 1
ATOM 1222 C CA . ASN A 1 153 ? -1.020 -13.444 -4.475 1.00 93.06 153 ASN A CA 1
ATOM 1223 C C . ASN A 1 153 ? -2.436 -13.712 -5.010 1.00 93.06 153 ASN A C 1
ATOM 1225 O O . ASN A 1 153 ? -3.105 -12.780 -5.444 1.00 93.06 153 ASN A O 1
ATOM 1229 N N . ASP A 1 154 ? -2.920 -14.953 -4.975 1.00 94.06 154 ASP A N 1
ATOM 1230 C CA . ASP A 1 154 ? -4.271 -15.299 -5.449 1.00 94.06 154 ASP A CA 1
ATOM 1231 C C . ASP A 1 154 ? -5.364 -14.891 -4.440 1.00 94.06 154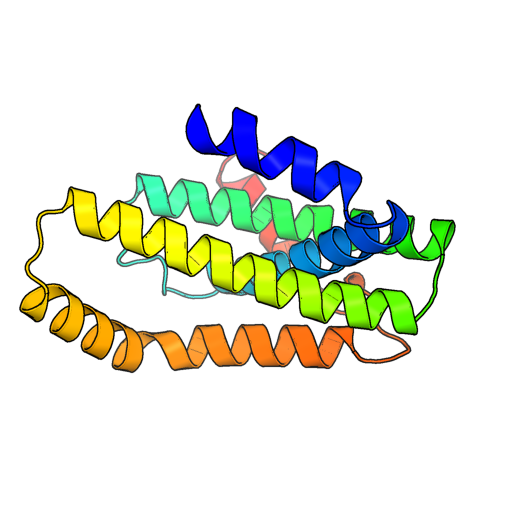 ASP A C 1
ATOM 1233 O O . ASP A 1 154 ? -5.801 -15.676 -3.598 1.00 94.06 154 ASP A O 1
ATOM 1237 N N . ASN A 1 155 ? -5.773 -13.622 -4.492 1.00 95.00 155 ASN A N 1
ATOM 1238 C CA . ASN A 1 155 ? -6.731 -13.020 -3.557 1.00 95.00 155 ASN A CA 1
ATOM 1239 C C . ASN A 1 155 ? -7.876 -12.243 -4.235 1.00 95.00 155 ASN A C 1
ATOM 1241 O O . ASN A 1 155 ? -8.714 -11.668 -3.541 1.00 95.00 155 ASN A O 1
ATOM 1245 N N . TYR A 1 156 ? -7.974 -12.277 -5.569 1.00 95.38 156 TYR A N 1
ATOM 1246 C CA . TYR A 1 156 ? -9.059 -11.627 -6.321 1.00 95.38 156 TYR A CA 1
ATOM 1247 C C . TYR A 1 156 ? -10.449 -12.108 -5.889 1.00 95.38 156 TYR A C 1
ATOM 1249 O O . TYR A 1 156 ? -11.380 -11.314 -5.767 1.00 95.38 156 TYR A O 1
ATOM 1257 N N . HIS A 1 157 ? -10.568 -13.400 -5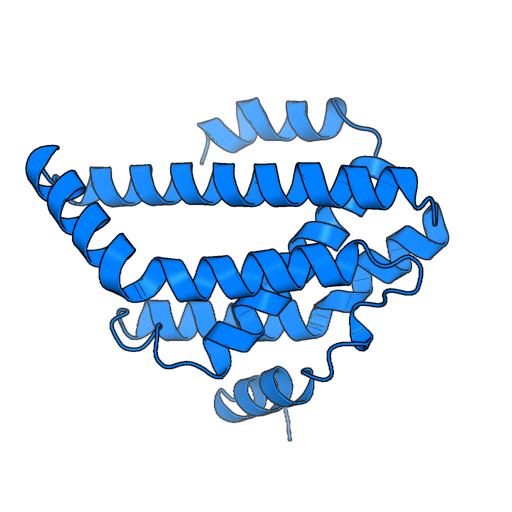.577 1.00 95.06 157 HIS A N 1
ATOM 1258 C CA . HIS A 1 157 ? -11.811 -14.011 -5.114 1.00 95.06 157 HIS A CA 1
ATOM 1259 C C . HIS A 1 157 ? -12.356 -13.367 -3.825 1.00 95.06 157 HIS A C 1
ATOM 1261 O O . HIS A 1 157 ? -13.571 -13.346 -3.622 1.00 95.06 157 HIS A O 1
ATOM 1267 N N . LEU A 1 158 ? -11.490 -12.825 -2.957 1.00 95.75 158 LEU A N 1
ATOM 1268 C CA . LEU A 1 158 ? -11.906 -12.144 -1.727 1.00 95.75 158 LEU A CA 1
ATOM 1269 C C . LEU A 1 158 ? -12.626 -10.833 -2.046 1.00 95.75 158 LEU A C 1
ATOM 1271 O O . LEU A 1 158 ? -13.706 -10.578 -1.508 1.00 95.75 158 LEU A O 1
ATOM 1275 N N . ALA A 1 159 ? -12.048 -10.034 -2.946 1.00 94.88 159 ALA A N 1
ATOM 1276 C CA . ALA A 1 159 ? -12.649 -8.791 -3.410 1.00 94.88 159 ALA A CA 1
ATOM 1277 C C . ALA A 1 159 ? -13.973 -9.062 -4.126 1.00 94.88 159 ALA A C 1
ATOM 1279 O O . ALA A 1 159 ? -14.989 -8.471 -3.768 1.00 94.88 159 ALA A O 1
ATOM 1280 N N . GLU A 1 160 ? -13.991 -10.023 -5.054 1.00 94.81 160 GLU A N 1
ATOM 1281 C CA . GLU A 1 160 ? -15.203 -10.393 -5.785 1.00 94.81 160 GLU A CA 1
ATOM 1282 C C . GLU A 1 160 ? -16.323 -10.833 -4.831 1.00 94.81 160 GLU A C 1
ATOM 1284 O O . GLU A 1 160 ? -17.454 -10.348 -4.916 1.00 94.81 160 GLU A O 1
ATOM 1289 N N . THR A 1 161 ? -16.007 -11.718 -3.882 1.00 95.06 161 THR A N 1
ATOM 1290 C CA . THR A 1 161 ? -16.980 -12.211 -2.900 1.00 95.06 161 THR A CA 1
ATOM 1291 C C . THR A 1 161 ? -17.559 -11.063 -2.081 1.00 95.06 161 THR A C 1
ATOM 1293 O O . THR A 1 161 ? -18.780 -10.959 -1.941 1.00 95.06 161 THR A O 1
ATOM 1296 N N . TYR A 1 162 ? -16.705 -10.175 -1.567 1.00 94.44 162 TYR A N 1
ATOM 1297 C CA . TYR A 1 162 ? -17.145 -9.023 -0.789 1.00 94.44 162 TYR A CA 1
ATOM 1298 C C . TYR A 1 162 ? -18.005 -8.062 -1.622 1.00 94.44 162 TYR A C 1
ATOM 1300 O O . TYR A 1 162 ? -19.089 -7.664 -1.192 1.00 94.44 162 TYR A O 1
ATOM 1308 N N . LEU A 1 163 ? -17.571 -7.715 -2.834 1.00 93.44 163 LEU A N 1
ATOM 1309 C CA . LEU A 1 163 ? -18.284 -6.782 -3.708 1.00 93.44 163 LEU A CA 1
ATOM 1310 C C . LEU A 1 163 ? -19.641 -7.332 -4.163 1.00 93.44 163 LEU A C 1
ATOM 1312 O O . LEU A 1 163 ? -20.607 -6.569 -4.244 1.00 93.44 163 LEU A O 1
ATOM 1316 N N . ARG A 1 164 ? -19.760 -8.648 -4.382 1.00 93.88 164 ARG A N 1
ATOM 1317 C CA . ARG A 1 164 ? -21.055 -9.314 -4.602 1.00 93.88 164 ARG A CA 1
ATOM 1318 C C . ARG A 1 164 ? -21.957 -9.214 -3.370 1.00 93.88 164 ARG A C 1
ATOM 1320 O O . ARG A 1 164 ? -23.127 -8.867 -3.512 1.00 93.88 164 ARG A O 1
ATOM 1327 N N . GLN A 1 165 ? -21.427 -9.444 -2.164 1.00 91.88 165 GLN A N 1
ATOM 1328 C CA . GLN A 1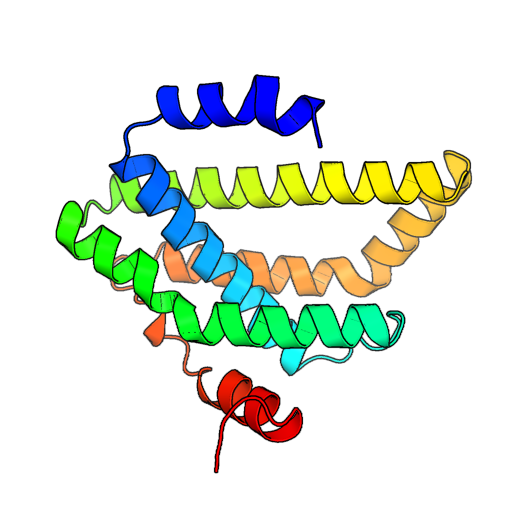 165 ? -22.199 -9.329 -0.915 1.00 91.88 165 GLN A CA 1
ATOM 1329 C C . GLN A 1 165 ? -22.774 -7.923 -0.699 1.00 91.88 165 GLN A C 1
ATOM 1331 O O . GLN A 1 165 ? -23.897 -7.791 -0.216 1.00 91.88 165 GLN A O 1
ATOM 1336 N N . VAL A 1 166 ? -22.033 -6.874 -1.069 1.00 92.00 166 VAL A N 1
ATOM 1337 C CA . VAL A 1 166 ? -22.497 -5.480 -0.946 1.00 92.00 166 VAL A CA 1
ATOM 1338 C C . VAL A 1 166 ? -23.237 -4.958 -2.186 1.00 92.00 166 VAL A C 1
ATOM 1340 O O . VAL A 1 166 ? -23.533 -3.766 -2.262 1.00 92.00 166 VAL A O 1
ATOM 1343 N N . GLY A 1 167 ? -23.547 -5.826 -3.158 1.00 89.81 167 GLY A N 1
ATOM 1344 C CA . GLY A 1 167 ? -24.327 -5.484 -4.353 1.00 89.81 167 GLY A CA 1
ATOM 1345 C C . GLY A 1 167 ? -23.613 -4.559 -5.346 1.00 89.81 167 GLY A C 1
ATOM 1346 O O . GLY A 1 167 ? -24.272 -3.809 -6.063 1.00 89.81 167 GLY A O 1
ATOM 1347 N N . ARG A 1 168 ? -22.274 -4.566 -5.366 1.00 85.62 168 ARG A N 1
ATOM 1348 C CA . ARG A 1 168 ? -21.437 -3.731 -6.249 1.00 85.62 168 ARG A CA 1
ATOM 1349 C C . ARG A 1 168 ? -20.980 -4.442 -7.521 1.00 85.62 168 ARG A C 1
ATOM 1351 O O . ARG A 1 168 ? -20.678 -3.763 -8.494 1.00 85.62 168 ARG A O 1
ATOM 1358 N N . LEU A 1 169 ? -20.996 -5.773 -7.535 1.00 78.50 169 LEU A N 1
ATOM 1359 C CA . LEU A 1 169 ? -20.861 -6.577 -8.749 1.00 78.50 169 LEU A CA 1
ATOM 1360 C C . LEU A 1 169 ? -22.225 -7.174 -9.100 1.00 78.50 169 LEU A C 1
ATOM 1362 O O . LEU A 1 169 ? -22.870 -7.799 -8.255 1.00 78.50 169 LEU A O 1
ATOM 1366 N N . THR A 1 170 ? -22.685 -6.952 -10.332 1.00 63.69 170 THR A N 1
ATOM 1367 C CA . THR A 1 170 ? -23.887 -7.614 -10.854 1.00 63.69 170 THR A CA 1
ATOM 1368 C C . THR A 1 170 ? -23.635 -9.113 -10.994 1.00 63.69 170 THR A C 1
ATOM 1370 O O . THR A 1 170 ? -22.508 -9.511 -11.289 1.00 63.69 170 THR A O 1
ATOM 1373 N N . ALA A 1 171 ? -24.678 -9.915 -10.746 1.00 54.44 171 ALA A N 1
ATOM 1374 C CA . ALA A 1 171 ? -24.638 -11.378 -10.794 1.00 54.44 171 ALA A CA 1
ATOM 1375 C C . ALA A 1 171 ? -23.982 -11.903 -12.077 1.00 54.44 171 ALA A C 1
ATOM 1377 O O . ALA A 1 171 ? -24.414 -11.474 -13.170 1.00 54.44 171 ALA A O 1
#

Secondary structure (DSSP, 8-state):
-HHHHHHTHHHHHHHS-HHHHHHHHHHHHHHHHHHHHHHHHSGGGGGS-HHHHHHHHHHHHHHHHHTTHHHHHHHHHT--HHHHHHHHHHHHHHHHHHHHHHHHHHHHHTT--HHHHHHHHHHHHHHTHHHHHHHHHHHHHHHTSTT--GGGS--HHHHHHHHHHTT-S--

pLDDT: mean 87.21, std 13.31, range [48.66, 98.44]